Protein AF-Q50545-F1 (afdb_monomer_lite)

Sequence (74 aa):
MPEQHPPITETTTGAASNGCPVVGHMKYPVEGGGNQDWWPNRLNLKVLHQNPAVADPMGAAFDYAPRGGRDHRR

Organism: Mycobacterium tuberculosis (NCBI:txid1773)

pLDDT: mean 74.27, std 17.73, range [39.59, 94.31]

Foldseek 3Di:
DDDDDDDPPDDDPDDDDDDDPPPDDQDDVVRVGDPCVVPVPDDDPVVVCPPPQVPDPCHDPDDPPPDDDDDPDD

Secondary structure (DSSP, 8-state):
----PPPTT--------S--S-S-PPPPGGGT-SHHHH-TTS--GGGGGSS-GGG-SS-TT--S-SS-------

Radius of gyration: 28.11 Å; chains: 1; bounding box: 87×59×41 Å

Structure (mmCIF, N/CA/C/O backbone):
data_AF-Q50545-F1
#
_entry.id   AF-Q50545-F1
#
loop_
_atom_site.group_PDB
_atom_site.id
_atom_site.type_symbol
_atom_site.label_atom_id
_atom_site.label_alt_id
_atom_site.label_comp_id
_atom_site.label_asym_id
_atom_site.label_entity_id
_atom_site.label_seq_id
_atom_site.pdbx_PDB_ins_code
_atom_site.Cartn_x
_atom_site.Cartn_y
_atom_site.Cartn_z
_atom_site.occupancy
_atom_site.B_iso_or_equiv
_atom_site.auth_seq_id
_atom_site.auth_comp_id
_atom_site.auth_asym_id
_atom_site.auth_atom_id
_atom_site.pdbx_PDB_model_num
ATOM 1 N N . MET A 1 1 ? -46.566 35.423 -5.812 1.00 41.50 1 MET A N 1
ATOM 2 C CA . MET A 1 1 ? -45.572 36.200 -5.037 1.00 41.50 1 MET A CA 1
ATOM 3 C C . MET A 1 1 ? -44.743 35.216 -4.208 1.00 41.50 1 MET A C 1
ATOM 5 O O . MET A 1 1 ? -45.265 34.142 -3.941 1.00 41.50 1 MET A O 1
ATOM 9 N N . PRO A 1 2 ? -43.458 35.514 -3.959 1.00 53.88 2 PRO A N 1
ATOM 10 C CA . PRO A 1 2 ? -42.350 34.560 -3.828 1.00 53.88 2 PRO A CA 1
ATOM 11 C C . PRO A 1 2 ? -42.036 34.173 -2.376 1.00 53.88 2 PRO A C 1
ATOM 13 O O . PRO A 1 2 ? -42.223 34.992 -1.486 1.00 53.88 2 PRO A O 1
ATOM 16 N N . GLU A 1 3 ? -41.425 33.008 -2.161 1.00 53.50 3 GLU A N 1
ATOM 17 C CA . GLU A 1 3 ? -40.546 32.781 -1.005 1.00 53.50 3 GLU A CA 1
ATOM 18 C C . GLU A 1 3 ? -39.227 32.194 -1.515 1.00 53.50 3 GLU A C 1
ATOM 20 O O . GLU A 1 3 ? -39.091 31.006 -1.796 1.00 53.50 3 GLU A O 1
ATOM 25 N N . GLN A 1 4 ? -38.261 33.086 -1.740 1.00 61.78 4 GLN A N 1
ATOM 26 C CA . GLN A 1 4 ? -36.873 32.715 -1.978 1.00 61.78 4 GLN A CA 1
ATOM 27 C C . GLN A 1 4 ? -36.244 32.414 -0.618 1.00 61.78 4 GLN A C 1
ATOM 29 O O . GLN A 1 4 ? -36.057 33.319 0.193 1.00 61.78 4 GLN A O 1
ATOM 34 N N . HIS A 1 5 ? -35.931 31.146 -0.363 1.00 57.72 5 HIS A N 1
ATOM 35 C CA . HIS A 1 5 ? -35.142 30.771 0.805 1.00 57.72 5 HIS A CA 1
ATOM 36 C C . HIS A 1 5 ? -33.693 31.269 0.627 1.00 57.72 5 HIS A C 1
ATOM 38 O O . HIS A 1 5 ? -33.123 31.083 -0.453 1.00 57.72 5 HIS A O 1
ATOM 44 N N . PRO A 1 6 ? -33.092 31.910 1.645 1.00 54.75 6 PRO A N 1
ATOM 45 C CA . PRO A 1 6 ? -31.735 32.441 1.551 1.00 54.75 6 PRO A CA 1
ATOM 46 C C . PRO A 1 6 ? -30.678 31.318 1.507 1.00 54.75 6 PRO A C 1
ATOM 48 O O . PRO A 1 6 ? -30.904 30.236 2.059 1.00 54.75 6 PRO A O 1
ATOM 51 N N . PRO A 1 7 ? -29.513 31.552 0.870 1.00 54.31 7 PRO A N 1
ATOM 52 C CA . PRO A 1 7 ? -28.420 30.588 0.838 1.00 54.31 7 PRO A CA 1
ATOM 53 C C . PRO A 1 7 ? -27.845 30.361 2.244 1.00 54.31 7 PRO A C 1
ATOM 55 O O . PRO A 1 7 ? -27.610 31.297 3.002 1.00 54.31 7 PRO A O 1
ATOM 58 N N . ILE A 1 8 ? -27.602 29.090 2.566 1.00 56.53 8 ILE A N 1
ATOM 59 C CA . ILE A 1 8 ? -27.192 28.530 3.869 1.00 56.53 8 ILE A CA 1
ATOM 60 C C . ILE A 1 8 ? -25.815 28.980 4.404 1.00 56.53 8 ILE A C 1
ATOM 62 O O . ILE A 1 8 ? -25.222 28.284 5.223 1.00 56.53 8 ILE A O 1
ATOM 66 N N . THR A 1 9 ? -25.252 30.098 3.953 1.00 49.06 9 THR A N 1
ATOM 67 C CA . THR A 1 9 ? -23.860 30.451 4.281 1.00 49.06 9 THR A CA 1
ATOM 68 C C . THR A 1 9 ? -23.693 31.356 5.494 1.00 49.06 9 THR A C 1
ATOM 70 O O . THR A 1 9 ? -22.560 31.649 5.855 1.00 49.06 9 THR A O 1
ATOM 73 N N . GLU A 1 10 ? -24.765 31.760 6.174 1.00 55.62 10 GLU A N 1
ATOM 74 C CA . GLU A 1 10 ? -24.647 32.604 7.365 1.00 55.62 10 GLU A CA 1
ATOM 75 C C . GLU A 1 10 ? -25.517 32.074 8.502 1.00 55.62 10 GLU A C 1
ATOM 77 O O . GLU A 1 10 ? -26.659 32.476 8.708 1.00 55.62 10 GLU A O 1
ATOM 82 N N . THR A 1 11 ? -24.976 31.141 9.283 1.00 48.38 11 THR A N 1
ATOM 83 C CA . THR A 1 11 ? -25.485 30.911 10.637 1.00 48.38 11 THR A CA 1
ATOM 84 C C . THR A 1 11 ? -24.313 30.811 11.600 1.00 48.38 11 THR A C 1
ATOM 86 O O . THR A 1 11 ? -23.731 29.756 11.815 1.00 48.38 11 THR A O 1
ATOM 89 N N . THR A 1 12 ? -23.983 31.981 12.145 1.00 49.31 12 THR A N 1
ATOM 90 C CA . THR A 1 12 ? -23.497 32.196 13.510 1.00 49.31 12 THR A CA 1
ATOM 91 C C . THR A 1 12 ? -22.283 31.370 13.938 1.00 49.31 12 THR A C 1
ATOM 93 O O . THR A 1 12 ? -22.388 30.337 14.596 1.00 49.31 12 THR A O 1
ATOM 96 N N . THR A 1 13 ? -21.105 31.942 13.683 1.00 56.16 13 THR A N 1
ATOM 97 C CA . THR A 1 13 ? -19.891 31.713 14.476 1.00 56.16 13 THR A CA 1
ATOM 98 C C . THR A 1 13 ? -20.156 32.129 15.926 1.00 56.16 13 THR A C 1
ATOM 100 O O . THR A 1 13 ? -19.964 33.280 16.310 1.00 56.16 13 THR A O 1
ATOM 103 N N . GLY A 1 14 ? -20.631 31.183 16.734 1.00 39.59 14 GLY A N 1
ATOM 104 C CA . GLY A 1 14 ? -20.595 31.243 18.189 1.00 39.59 14 GLY A CA 1
ATOM 105 C C . GLY A 1 14 ? -19.416 30.412 18.677 1.00 39.59 14 GLY A C 1
ATOM 106 O O . GLY A 1 14 ? -19.409 29.195 18.511 1.00 39.59 14 GLY A O 1
ATOM 107 N N . ALA A 1 15 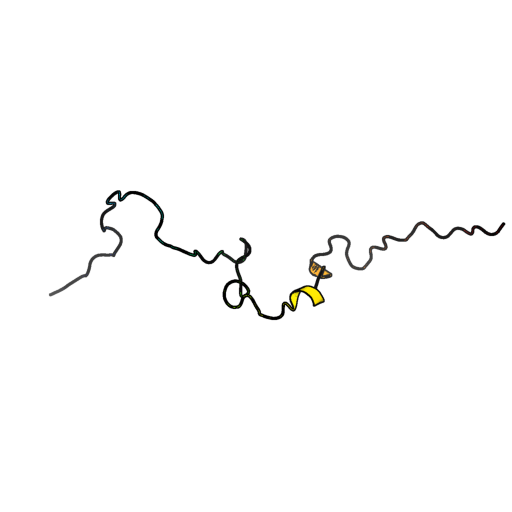? -18.403 31.063 19.248 1.00 47.66 15 ALA A N 1
ATOM 108 C CA . ALA A 1 15 ? -17.281 30.381 19.877 1.00 47.66 15 ALA A CA 1
ATOM 109 C C . ALA A 1 15 ? -17.788 29.536 21.058 1.00 47.66 15 ALA A C 1
ATOM 111 O O . ALA A 1 15 ? -18.164 30.078 22.097 1.00 47.66 15 ALA A O 1
ATOM 112 N N . ALA A 1 16 ? -17.789 28.213 20.892 1.00 41.91 16 ALA A N 1
ATOM 113 C CA . ALA A 1 16 ? -17.997 27.253 21.965 1.00 41.91 16 ALA A CA 1
ATOM 114 C C . ALA A 1 16 ? -16.724 26.418 22.149 1.00 41.91 16 ALA A C 1
ATOM 116 O O . ALA A 1 16 ? -16.146 25.869 21.214 1.00 41.91 16 ALA A O 1
ATOM 117 N N . SER A 1 17 ? -16.279 26.402 23.395 1.00 42.81 17 SER A N 1
ATOM 118 C CA . SER A 1 17 ? -15.125 25.718 23.958 1.00 42.81 17 SER A CA 1
ATOM 119 C C . SER A 1 17 ? -15.008 24.225 23.607 1.00 42.81 17 SER A C 1
ATOM 121 O O . SER A 1 17 ? -15.983 23.492 23.729 1.00 42.81 17 SER A O 1
ATOM 123 N N . ASN A 1 18 ? -13.763 23.789 23.367 1.00 54.50 18 ASN A N 1
ATOM 124 C CA . ASN A 1 18 ? -13.236 22.423 23.515 1.00 54.50 18 ASN A CA 1
ATOM 125 C C . ASN A 1 18 ? -13.752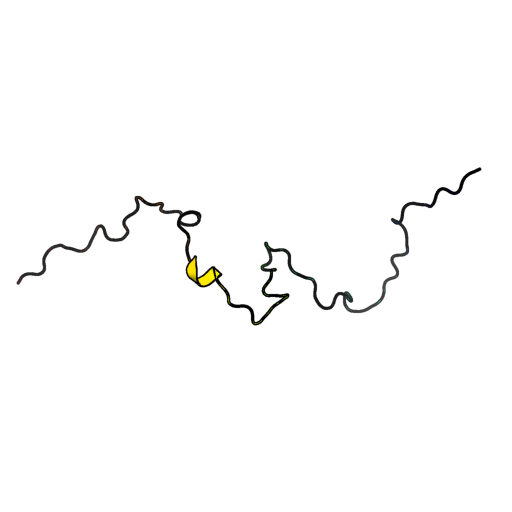 21.331 22.554 1.00 54.50 18 ASN A C 1
ATOM 127 O O . ASN A 1 18 ? -14.760 20.683 22.807 1.00 54.50 18 ASN A O 1
ATOM 131 N N . GLY A 1 19 ? -12.923 21.025 21.547 1.00 55.44 19 GLY A N 1
ATOM 132 C CA . GLY A 1 19 ? -12.946 19.772 20.786 1.00 55.44 19 GLY A CA 1
ATOM 133 C C . GLY A 1 19 ? -13.960 19.742 19.645 1.00 55.44 19 GLY A C 1
ATOM 134 O O . GLY A 1 19 ? -15.163 19.734 19.872 1.00 55.44 19 GLY A O 1
ATOM 135 N N . CYS A 1 20 ? -13.470 19.673 18.401 1.00 57.53 20 CYS A N 1
ATOM 136 C CA . CYS A 1 20 ? -14.317 19.387 17.242 1.00 57.53 20 CYS A CA 1
ATOM 137 C C . CYS A 1 20 ? -15.089 18.074 17.492 1.00 57.53 20 CYS A C 1
ATOM 139 O O . CYS A 1 20 ? -14.446 17.031 17.629 1.00 57.53 20 CYS A O 1
ATOM 141 N N . PRO A 1 21 ? -16.436 18.080 17.520 1.00 57.59 21 PRO A N 1
ATOM 142 C CA . PRO A 1 21 ? -17.255 16.931 17.918 1.00 57.59 21 PRO A CA 1
ATOM 143 C C . PRO A 1 21 ? -17.341 15.823 16.852 1.00 57.59 21 PRO A C 1
ATOM 145 O O . PRO A 1 21 ? -18.213 14.960 16.913 1.00 57.59 21 PRO A O 1
ATOM 148 N N . VAL A 1 22 ? -16.421 15.800 15.884 1.00 64.12 22 VAL A N 1
ATOM 149 C CA . VAL A 1 22 ? -16.269 14.679 14.952 1.00 64.12 22 VAL A CA 1
ATOM 150 C C . VAL A 1 22 ? -15.329 13.668 15.597 1.00 64.12 22 VAL A C 1
ATOM 152 O O . VAL A 1 22 ? -14.124 13.636 15.349 1.00 64.12 22 VAL A O 1
ATOM 155 N N . VAL A 1 23 ? -15.895 12.841 16.472 1.00 56.34 23 VAL A N 1
ATOM 156 C CA . VAL A 1 23 ? -15.230 11.634 16.958 1.00 56.34 23 VAL A CA 1
ATOM 157 C C . VAL A 1 23 ? -15.136 10.675 15.768 1.00 56.34 23 VAL A C 1
ATOM 159 O O . VAL A 1 23 ? -16.090 9.978 15.443 1.00 56.34 23 VAL A O 1
ATOM 162 N N . GLY A 1 24 ? -13.997 10.709 15.074 1.00 63.94 24 GLY A N 1
ATOM 163 C CA . GLY A 1 24 ? -13.699 9.849 13.928 1.00 63.94 24 GLY A CA 1
ATOM 164 C C . GLY A 1 24 ? -13.885 10.543 12.583 1.00 63.94 24 GLY A C 1
ATOM 165 O O . GLY A 1 24 ? -14.818 10.241 11.843 1.00 63.94 24 GLY A O 1
ATOM 166 N N . HIS A 1 25 ? -12.969 11.450 12.227 1.00 72.94 25 HIS A N 1
ATOM 167 C CA . HIS A 1 25 ? -12.847 11.820 10.821 1.00 72.94 25 HIS A CA 1
ATOM 168 C C . HIS A 1 25 ? -12.284 10.605 10.075 1.00 72.94 25 HIS A C 1
ATOM 170 O O . HIS A 1 25 ? -11.223 10.083 10.426 1.00 72.94 25 HIS A O 1
ATOM 176 N N . MET A 1 26 ? -13.004 10.128 9.061 1.00 78.62 26 MET A N 1
ATOM 177 C CA . MET A 1 26 ? -12.398 9.209 8.105 1.00 78.62 26 MET A CA 1
ATOM 178 C C . MET A 1 26 ? -11.318 9.981 7.364 1.00 78.62 26 MET A C 1
ATOM 180 O O . MET A 1 26 ? -11.547 11.091 6.875 1.00 78.62 26 MET A O 1
ATOM 184 N N . LYS A 1 27 ? -10.122 9.408 7.335 1.00 86.31 27 LYS A N 1
ATOM 185 C CA . LYS A 1 27 ? -8.990 9.987 6.623 1.00 86.31 27 LYS A CA 1
ATOM 186 C C . LYS A 1 27 ? -9.223 9.881 5.126 1.00 86.31 27 LYS A C 1
ATOM 188 O O . LYS A 1 27 ? -9.818 8.913 4.648 1.00 86.31 27 LYS A O 1
ATOM 193 N N . TYR A 1 28 ? -8.723 10.854 4.374 1.00 88.94 28 TYR A N 1
ATOM 194 C CA . TYR A 1 28 ? -8.667 10.689 2.928 1.00 88.94 28 TYR A CA 1
ATOM 195 C C . TYR A 1 28 ? -7.707 9.536 2.579 1.00 88.94 28 TYR A C 1
ATOM 197 O O . TYR A 1 28 ? -6.780 9.256 3.346 1.00 88.94 28 TYR A O 1
ATOM 205 N N . PRO A 1 29 ? -7.857 8.869 1.419 1.00 89.00 29 PRO A N 1
ATOM 206 C CA . PRO A 1 29 ? -6.958 7.780 1.030 1.00 89.00 29 PRO A CA 1
ATOM 207 C C . PRO A 1 29 ? -5.475 8.173 1.014 1.00 89.00 29 PRO A C 1
ATOM 209 O O . PRO A 1 29 ? -4.617 7.371 1.374 1.00 89.00 29 PRO A O 1
ATOM 212 N N . VAL A 1 30 ? -5.177 9.426 0.657 1.00 90.69 30 VAL A N 1
ATOM 213 C CA . VAL A 1 30 ? -3.815 9.989 0.677 1.00 90.69 30 VAL A CA 1
ATOM 214 C C . VAL A 1 30 ? -3.238 10.119 2.094 1.00 90.69 30 VAL A C 1
ATOM 216 O O . VAL A 1 30 ? -2.028 10.062 2.276 1.00 90.69 30 VAL A O 1
ATOM 219 N N . GLU A 1 31 ? -4.094 10.217 3.109 1.00 91.81 31 GLU A N 1
ATOM 220 C CA . GLU A 1 31 ? -3.731 10.294 4.530 1.00 91.81 31 GLU A CA 1
ATOM 221 C C . GLU A 1 31 ? -3.763 8.913 5.214 1.00 91.81 31 GLU A C 1
ATOM 223 O O . GLU A 1 31 ? -3.630 8.806 6.436 1.00 91.81 31 GLU A O 1
ATOM 228 N N . GLY A 1 32 ? -3.957 7.842 4.435 1.00 86.06 32 GLY A N 1
ATOM 229 C CA . GLY A 1 32 ? -3.987 6.461 4.915 1.00 86.06 32 GLY A CA 1
ATOM 230 C C . GLY A 1 32 ? -5.372 5.925 5.275 1.00 86.06 32 GLY A C 1
ATOM 231 O O . GLY A 1 32 ? -5.452 4.826 5.820 1.00 86.06 32 GLY A O 1
ATOM 232 N N . GLY A 1 33 ? -6.451 6.652 4.968 1.00 90.44 33 GLY A N 1
ATOM 233 C CA . GLY A 1 33 ? -7.812 6.149 5.160 1.00 90.44 33 GLY A CA 1
ATOM 234 C C . GLY A 1 33 ? -8.203 5.070 4.150 1.00 90.44 33 GLY A C 1
ATOM 235 O O . GLY A 1 33 ? -7.750 5.059 3.000 1.00 90.44 33 GLY A O 1
ATOM 236 N N . GLY A 1 34 ? -9.067 4.142 4.555 1.00 90.38 34 GLY A N 1
ATOM 237 C CA . GLY A 1 34 ? -9.601 3.146 3.634 1.00 90.38 34 GLY A CA 1
ATOM 238 C C . GLY A 1 34 ? -10.489 2.092 4.279 1.00 90.38 34 GLY A C 1
ATOM 239 O O . GLY A 1 34 ? -10.927 2.196 5.416 1.00 90.38 34 GLY A O 1
ATOM 240 N N . ASN A 1 35 ? -10.742 1.014 3.540 1.00 89.94 35 ASN A N 1
ATOM 241 C CA . ASN A 1 35 ? -11.707 -0.017 3.945 1.00 89.94 35 ASN A CA 1
ATOM 242 C C . ASN A 1 35 ? -11.339 -0.755 5.250 1.00 89.94 35 ASN A C 1
ATOM 244 O O . ASN A 1 35 ? -12.181 -1.463 5.793 1.00 89.94 35 ASN A O 1
ATOM 248 N N . GLN A 1 36 ? -10.102 -0.619 5.738 1.00 89.31 36 GLN A N 1
ATOM 249 C CA . GLN A 1 36 ? -9.673 -1.185 7.023 1.00 89.31 36 GLN A CA 1
ATOM 250 C C . GLN A 1 36 ? -10.287 -0.438 8.215 1.00 89.31 36 GLN A C 1
ATOM 252 O O . GLN A 1 36 ? -10.535 -1.054 9.245 1.00 89.31 36 GLN A O 1
ATOM 257 N N . ASP A 1 37 ? -10.601 0.851 8.052 1.00 88.12 37 ASP A N 1
ATOM 258 C CA . ASP A 1 37 ? -11.266 1.653 9.084 1.00 88.12 37 ASP A CA 1
ATOM 259 C C . ASP A 1 37 ? -12.713 1.176 9.313 1.00 88.12 37 ASP A C 1
ATOM 261 O O . ASP A 1 37 ? -13.231 1.240 10.423 1.00 88.12 37 ASP A O 1
ATOM 265 N N . TRP A 1 38 ? -13.350 0.644 8.262 1.00 86.94 38 TRP A N 1
ATOM 266 C CA . TRP A 1 38 ? -14.717 0.111 8.297 1.00 86.94 38 TRP A CA 1
ATOM 267 C C . TRP A 1 38 ? -14.792 -1.358 8.724 1.00 86.94 38 TRP A C 1
ATOM 269 O O . TRP A 1 38 ? -15.734 -1.758 9.407 1.00 86.94 38 TRP A O 1
ATOM 279 N N . TRP A 1 39 ? -13.808 -2.172 8.329 1.00 92.19 39 TRP A N 1
ATOM 280 C CA . TRP A 1 39 ? -13.740 -3.595 8.674 1.00 92.19 3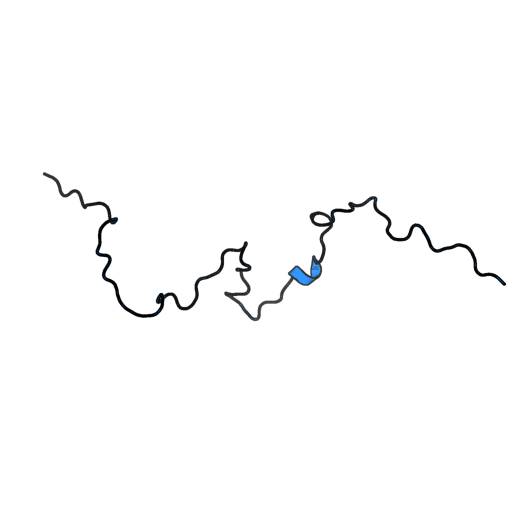9 TRP A CA 1
ATOM 281 C C . TRP A 1 39 ? -12.347 -3.968 9.191 1.00 92.19 39 TRP A C 1
ATOM 283 O O . TRP A 1 39 ? -11.557 -4.547 8.439 1.00 92.19 39 TRP A O 1
ATOM 293 N N . PRO A 1 40 ? -12.057 -3.716 10.482 1.00 88.00 40 PRO A N 1
ATOM 294 C CA . PRO A 1 40 ? -10.717 -3.903 11.048 1.00 88.00 40 PRO A CA 1
ATOM 295 C C . PRO A 1 40 ? -10.179 -5.336 10.943 1.00 88.00 40 PRO A C 1
ATOM 297 O O . PRO A 1 40 ? -8.975 -5.549 10.874 1.00 88.00 40 PRO A O 1
ATOM 300 N N . ASN A 1 41 ? -11.076 -6.326 10.904 1.00 93.81 41 ASN A N 1
ATOM 301 C CA . ASN A 1 41 ? -10.731 -7.751 10.871 1.00 93.81 41 ASN A CA 1
ATOM 302 C C . ASN A 1 41 ? -10.804 -8.365 9.459 1.00 93.81 41 ASN A C 1
ATOM 304 O O . ASN A 1 41 ? -10.837 -9.588 9.314 1.00 93.81 41 ASN A O 1
ATOM 308 N N . ARG A 1 42 ? -10.882 -7.551 8.397 1.00 92.44 42 ARG A N 1
ATOM 309 C CA . ARG A 1 42 ? -10.912 -8.056 7.018 1.00 92.44 42 ARG A CA 1
ATOM 310 C C . ARG A 1 42 ? -9.532 -8.574 6.604 1.00 92.44 42 ARG A C 1
ATOM 312 O O . ARG A 1 42 ? -8.516 -7.923 6.830 1.00 92.44 42 ARG A O 1
ATOM 319 N N . LEU A 1 43 ? -9.501 -9.695 5.881 1.00 93.12 43 LEU A N 1
ATOM 320 C CA . LEU A 1 43 ? -8.274 -10.206 5.266 1.00 93.12 43 LEU A CA 1
ATOM 321 C C . LEU A 1 43 ? -7.632 -9.157 4.335 1.00 93.12 43 LEU A C 1
ATOM 323 O O . LEU A 1 43 ? -8.254 -8.684 3.378 1.00 93.12 43 LEU A O 1
ATOM 327 N N . ASN A 1 44 ? -6.372 -8.805 4.602 1.00 92.62 44 ASN A N 1
ATOM 328 C CA . ASN A 1 44 ? -5.637 -7.808 3.831 1.00 92.62 44 ASN A CA 1
ATOM 329 C C . ASN A 1 44 ? -4.914 -8.435 2.626 1.00 92.62 44 ASN A C 1
ATOM 331 O O . ASN A 1 44 ? -3.805 -8.949 2.747 1.00 92.62 44 ASN A O 1
ATOM 335 N N . LEU A 1 45 ? -5.518 -8.328 1.440 1.00 93.19 45 LEU A N 1
ATOM 336 C CA . LEU A 1 45 ? -4.940 -8.840 0.189 1.00 93.19 45 LEU A CA 1
ATOM 337 C C . LEU A 1 45 ? -3.763 -8.008 -0.347 1.00 93.19 45 LEU A C 1
ATOM 339 O O . LEU A 1 45 ? -3.063 -8.468 -1.246 1.00 93.19 45 LEU A O 1
ATOM 343 N N . LYS A 1 46 ? -3.504 -6.804 0.193 1.00 91.38 46 LYS A N 1
ATOM 344 C CA . LYS A 1 46 ? -2.389 -5.9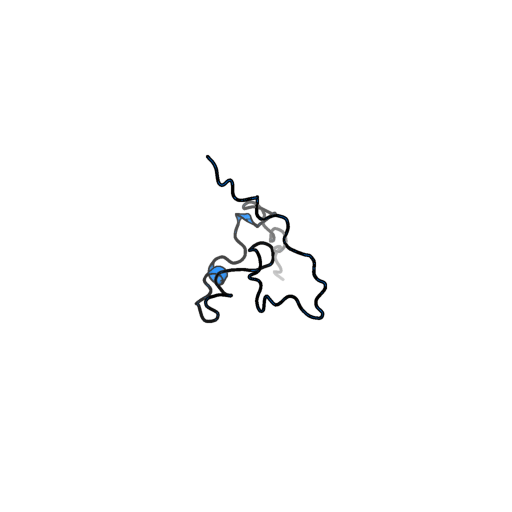51 -0.267 1.00 91.38 46 LYS A CA 1
ATOM 345 C C . LYS A 1 46 ? -1.027 -6.627 -0.090 1.00 91.38 46 LYS A C 1
ATOM 347 O O . LYS A 1 46 ? -0.114 -6.339 -0.852 1.00 91.38 46 LYS A O 1
ATOM 352 N N . VAL A 1 47 ? -0.921 -7.561 0.857 1.00 92.44 47 VAL A N 1
ATOM 353 C CA . VAL A 1 47 ? 0.296 -8.346 1.118 1.00 92.44 47 VAL A CA 1
ATOM 354 C C . VAL A 1 47 ? 0.739 -9.150 -0.111 1.00 92.44 47 VAL A C 1
ATOM 356 O O . VAL A 1 47 ? 1.931 -9.333 -0.323 1.00 92.44 47 VAL A O 1
ATOM 359 N N . LEU A 1 48 ? -0.199 -9.587 -0.957 1.00 94.31 48 LEU A N 1
ATOM 360 C CA . LEU A 1 48 ? 0.114 -10.361 -2.165 1.00 94.31 48 LEU A CA 1
ATOM 361 C C . LEU A 1 48 ? 0.688 -9.505 -3.301 1.00 94.31 48 LEU A C 1
ATOM 363 O O . LEU A 1 48 ? 1.309 -10.031 -4.217 1.00 94.31 48 LEU A O 1
ATOM 367 N N . HIS A 1 49 ? 0.479 -8.191 -3.244 1.00 92.69 49 HIS A N 1
ATOM 368 C CA . HIS A 1 49 ? 0.924 -7.236 -4.258 1.00 92.69 49 HIS A CA 1
ATOM 369 C C . HIS A 1 49 ? 1.915 -6.230 -3.668 1.00 92.69 49 HIS A C 1
ATOM 371 O O . HIS A 1 49 ? 1.945 -5.062 -4.059 1.00 92.69 49 HIS A O 1
ATOM 377 N N . GLN A 1 50 ? 2.711 -6.674 -2.693 1.00 91.69 50 GLN A N 1
ATOM 378 C CA . GLN A 1 50 ? 3.763 -5.860 -2.107 1.00 91.69 50 GLN A CA 1
ATOM 379 C C . GLN A 1 50 ? 4.848 -5.594 -3.163 1.00 91.69 50 GLN A C 1
ATOM 381 O O . GLN A 1 50 ? 5.336 -6.523 -3.798 1.00 91.69 50 GLN A O 1
ATOM 386 N N . ASN A 1 51 ? 5.229 -4.324 -3.325 1.00 91.88 51 ASN A N 1
ATOM 387 C CA . ASN A 1 51 ? 6.261 -3.872 -4.266 1.00 91.88 51 ASN A CA 1
ATOM 388 C C . ASN A 1 51 ? 5.947 -4.173 -5.752 1.00 91.88 51 ASN A C 1
ATOM 390 O O . ASN A 1 51 ? 6.684 -4.906 -6.414 1.00 91.88 51 ASN A O 1
ATOM 394 N N . PRO A 1 52 ? 4.839 -3.634 -6.298 1.00 92.69 52 PRO A N 1
ATOM 395 C CA . PRO A 1 52 ? 4.462 -3.887 -7.683 1.00 92.69 52 PRO A CA 1
ATOM 396 C C . PRO A 1 52 ? 5.450 -3.224 -8.653 1.00 92.69 52 PRO A C 1
ATOM 398 O O . PRO A 1 52 ? 5.943 -2.132 -8.383 1.00 92.69 52 PRO A O 1
ATOM 401 N N . ALA A 1 53 ? 5.658 -3.825 -9.828 1.00 91.62 53 ALA A N 1
ATOM 402 C CA . ALA A 1 53 ? 6.603 -3.328 -10.839 1.00 91.62 53 ALA A CA 1
ATOM 403 C C . ALA A 1 53 ? 6.343 -1.874 -11.291 1.00 91.62 53 ALA A C 1
ATOM 405 O O . ALA A 1 53 ? 7.266 -1.184 -11.698 1.00 91.62 53 ALA A O 1
ATOM 406 N N . VAL A 1 54 ? 5.102 -1.381 -11.189 1.00 93.06 54 VAL A N 1
ATOM 407 C CA . VAL A 1 54 ? 4.753 0.022 -11.495 1.00 93.06 54 VAL A CA 1
ATOM 408 C C . VAL A 1 54 ? 5.356 1.027 -10.506 1.00 93.06 54 VAL A C 1
ATOM 410 O O . VAL A 1 54 ? 5.561 2.184 -10.855 1.00 93.06 54 VAL A O 1
ATOM 413 N N . ALA A 1 55 ? 5.617 0.597 -9.270 1.00 91.12 55 ALA A N 1
ATOM 414 C CA . ALA A 1 55 ? 6.235 1.419 -8.237 1.00 91.12 55 ALA A CA 1
ATOM 415 C C . ALA A 1 55 ? 7.763 1.260 -8.203 1.00 91.12 55 ALA A C 1
ATOM 417 O O . ALA A 1 55 ? 8.419 1.960 -7.435 1.00 91.12 55 ALA A O 1
ATOM 418 N N . ASP A 1 56 ? 8.321 0.344 -9.000 1.00 92.50 56 ASP A N 1
ATOM 419 C CA . ASP A 1 56 ? 9.758 0.118 -9.074 1.00 92.50 56 ASP A CA 1
ATOM 420 C C . ASP A 1 56 ? 10.418 1.173 -9.983 1.00 92.50 56 ASP A C 1
ATOM 422 O O . ASP A 1 56 ? 10.174 1.179 -11.193 1.00 92.50 56 ASP A O 1
ATOM 426 N N . PRO A 1 57 ? 11.268 2.064 -9.440 1.00 92.19 57 PRO A N 1
ATOM 427 C CA . PRO A 1 57 ? 11.961 3.068 -10.240 1.00 92.19 57 PRO A CA 1
ATOM 428 C C . PRO A 1 57 ? 13.069 2.479 -11.124 1.00 92.19 57 PRO A C 1
ATOM 430 O O . PRO A 1 57 ? 13.510 3.145 -12.058 1.00 92.19 57 PRO A O 1
ATOM 433 N N . MET A 1 58 ? 13.555 1.270 -10.827 1.00 90.69 58 MET A N 1
ATOM 434 C CA . MET A 1 58 ? 14.669 0.644 -11.543 1.00 90.69 58 MET A CA 1
ATOM 435 C C . MET A 1 58 ? 14.208 -0.018 -12.849 1.00 90.69 58 MET A C 1
ATOM 437 O O . MET A 1 58 ? 14.963 -0.078 -13.821 1.00 90.69 58 MET A O 1
ATOM 441 N N . GLY A 1 59 ? 12.940 -0.428 -12.908 1.00 87.88 59 GLY A N 1
ATOM 442 C CA . 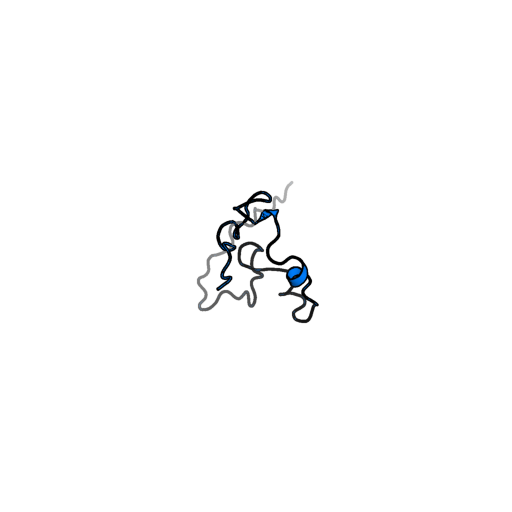GLY A 1 59 ? 12.327 -1.015 -14.093 1.00 87.88 59 GLY A CA 1
ATOM 443 C C . GLY A 1 59 ? 12.811 -2.438 -14.395 1.00 87.88 59 GLY A C 1
ATOM 444 O O . GLY A 1 59 ? 13.791 -2.938 -13.852 1.00 87.88 59 GLY A O 1
ATOM 445 N N . ALA A 1 60 ? 12.114 -3.110 -15.312 1.00 88.56 60 ALA A N 1
ATOM 446 C CA . ALA A 1 60 ? 12.268 -4.553 -15.536 1.00 88.56 60 ALA A CA 1
ATOM 447 C C . ALA A 1 60 ? 13.645 -5.002 -16.069 1.00 88.56 60 ALA A C 1
ATOM 449 O O . ALA A 1 60 ? 13.952 -6.190 -16.031 1.00 88.56 60 ALA A O 1
ATOM 450 N N . ALA A 1 61 ? 14.454 -4.082 -16.600 1.00 87.38 61 ALA A N 1
ATOM 451 C CA . ALA A 1 61 ? 15.768 -4.385 -17.168 1.00 87.38 61 ALA A CA 1
ATOM 452 C C . ALA A 1 61 ? 16.917 -4.272 -16.151 1.00 87.38 61 ALA A C 1
ATOM 454 O O . ALA A 1 61 ? 18.060 -4.582 -16.486 1.00 87.38 61 ALA A O 1
ATOM 455 N N . PHE A 1 62 ? 16.642 -3.791 -14.937 1.00 86.44 62 PHE A N 1
ATOM 456 C CA . PHE A 1 62 ? 17.660 -3.621 -13.914 1.00 86.44 62 PHE A CA 1
ATOM 457 C C . PHE A 1 62 ? 17.949 -4.947 -13.206 1.00 86.44 62 PHE A C 1
ATOM 459 O O . PHE A 1 62 ? 17.076 -5.536 -12.572 1.00 86.44 62 PHE A O 1
ATOM 466 N N . ASP A 1 63 ? 19.198 -5.396 -13.291 1.00 85.00 63 ASP A N 1
ATOM 467 C CA . ASP A 1 63 ? 19.718 -6.512 -12.507 1.00 85.00 63 ASP A CA 1
ATOM 468 C C . ASP A 1 63 ? 20.587 -5.943 -11.378 1.00 85.00 63 ASP A C 1
ATOM 470 O O . ASP A 1 63 ? 21.547 -5.212 -11.634 1.00 85.00 63 ASP A O 1
ATOM 474 N N . TYR A 1 64 ? 20.248 -6.255 -10.124 1.00 79.00 64 TYR A N 1
ATOM 475 C CA . TYR A 1 64 ? 21.029 -5.852 -8.950 1.00 79.00 64 TYR A CA 1
ATOM 476 C C . TYR A 1 64 ? 22.233 -6.775 -8.694 1.00 79.00 64 TYR A C 1
ATOM 478 O O . TYR A 1 64 ? 23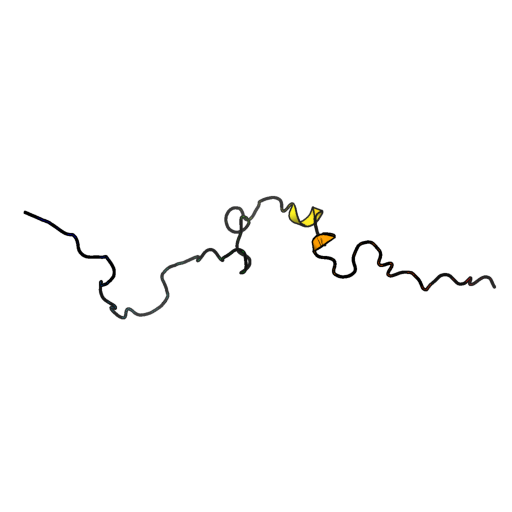.190 -6.389 -8.022 1.00 79.00 64 TYR A O 1
ATOM 486 N N . ALA A 1 65 ? 22.238 -7.984 -9.260 1.00 82.00 65 ALA A N 1
ATOM 487 C CA . ALA A 1 65 ? 23.282 -8.979 -9.059 1.00 82.00 65 ALA A CA 1
ATOM 488 C C . ALA A 1 65 ? 24.462 -8.990 -10.067 1.00 82.00 65 ALA A C 1
ATOM 490 O O . ALA A 1 65 ? 25.236 -9.952 -10.000 1.00 82.00 65 ALA A O 1
ATOM 491 N N . PRO A 1 66 ? 24.736 -8.006 -10.961 1.00 68.50 66 PRO A N 1
ATOM 492 C CA . PRO A 1 66 ? 25.701 -8.204 -12.046 1.00 68.50 66 PRO A CA 1
ATOM 493 C C . PRO A 1 66 ? 27.175 -8.230 -11.593 1.00 68.50 66 PRO A C 1
ATOM 495 O O . PRO A 1 66 ? 28.089 -8.144 -12.414 1.00 68.50 66 PRO A O 1
ATOM 498 N N . ARG A 1 67 ? 27.467 -8.374 -10.293 1.00 62.19 67 ARG A N 1
ATOM 499 C CA . ARG A 1 67 ? 28.832 -8.447 -9.765 1.00 62.19 67 ARG A CA 1
ATOM 500 C C . ARG A 1 67 ? 28.933 -9.385 -8.558 1.00 62.19 67 ARG A C 1
ATOM 502 O O . ARG A 1 67 ? 28.847 -8.944 -7.420 1.00 62.19 67 ARG A O 1
ATOM 509 N N . GLY A 1 68 ? 29.203 -10.670 -8.804 1.00 65.56 68 GLY A N 1
ATOM 510 C CA . GLY A 1 68 ? 29.489 -11.607 -7.709 1.00 65.56 68 GLY A CA 1
ATOM 511 C C . GLY A 1 68 ? 29.641 -13.079 -8.084 1.00 65.56 68 GLY A C 1
ATOM 512 O O . GLY A 1 68 ? 29.115 -13.927 -7.381 1.00 65.56 68 GLY A O 1
ATOM 513 N N . GLY A 1 69 ? 30.333 -13.405 -9.179 1.00 59.81 69 GLY A N 1
ATOM 514 C CA . GLY A 1 69 ? 30.533 -14.798 -9.597 1.00 59.81 69 GLY A CA 1
ATOM 515 C C . GLY A 1 69 ? 31.850 -15.025 -10.328 1.00 59.81 69 GLY A C 1
ATOM 516 O O . GLY A 1 69 ? 31.861 -15.614 -11.402 1.00 59.81 69 GLY A O 1
ATOM 517 N N . ARG A 1 70 ? 32.970 -14.521 -9.794 1.00 62.31 70 ARG A N 1
ATOM 518 C CA . ARG A 1 70 ? 34.294 -15.006 -10.209 1.00 62.31 70 ARG A CA 1
ATOM 519 C C . ARG A 1 70 ? 34.795 -15.990 -9.162 1.00 62.31 70 ARG A C 1
ATOM 521 O O . ARG A 1 70 ? 35.284 -15.579 -8.118 1.00 62.31 70 ARG A O 1
ATOM 528 N N . ASP A 1 71 ? 34.547 -17.257 -9.479 1.00 60.09 71 ASP A N 1
ATOM 529 C CA . ASP A 1 71 ? 35.310 -18.462 -9.149 1.00 60.09 71 ASP A CA 1
ATOM 530 C C . ASP A 1 71 ? 36.265 -18.374 -7.943 1.00 60.09 71 ASP A C 1
ATOM 532 O O . ASP A 1 71 ? 37.278 -17.674 -7.970 1.00 60.09 71 ASP A O 1
ATOM 536 N N . HIS A 1 72 ? 35.949 -19.135 -6.895 1.00 61.97 72 HIS A N 1
ATOM 537 C CA . HIS A 1 72 ? 36.808 -19.352 -5.730 1.00 61.97 72 HIS A CA 1
ATOM 538 C C . HIS A 1 72 ? 37.343 -20.794 -5.688 1.00 61.97 72 HIS A C 1
ATOM 540 O O . HIS A 1 72 ? 37.547 -21.331 -4.603 1.00 61.97 72 HIS A O 1
ATOM 546 N N . ARG A 1 73 ? 37.557 -21.467 -6.830 1.00 69.00 73 ARG A N 1
ATOM 547 C CA . ARG A 1 73 ? 38.336 -22.714 -6.836 1.00 69.00 73 ARG A CA 1
ATOM 548 C C . ARG A 1 73 ? 39.814 -22.431 -6.546 1.00 69.00 73 ARG A C 1
ATOM 550 O O . ARG A 1 73 ? 40.601 -22.182 -7.459 1.00 69.00 73 ARG A O 1
ATOM 557 N N . ARG A 1 74 ? 40.189 -22.563 -5.276 1.00 53.31 74 ARG A N 1
ATOM 558 C CA . ARG A 1 74 ? 41.421 -23.225 -4.831 1.00 53.31 74 ARG A CA 1
ATOM 559 C C . ARG A 1 74 ? 41.140 -24.006 -3.560 1.00 53.31 74 ARG A C 1
ATOM 561 O O . ARG A 1 74 ? 40.450 -23.445 -2.686 1.00 53.31 74 ARG A O 1
#